Protein AF-A0A1V0UQA9-F1 (afdb_monomer_lite)

Secondary structure (DSSP, 8-state):
---HHHHHHHHHHHHHHHHHHHHHHHHHHHHHTT-HHHHHHHHHHHHHHHHHHH-HHHHHHHHHHHHHHH-

Sequence (71 aa):
MPTLAGLAGIIKTEGGNALVIMLVIFAILFIAKQKIGQFIFFLLLAGLCYFAIGNPDSVLGGIKALWNKVF

pLDDT: mean 75.31, std 7.88, range [45.72, 85.06]

Radius of gyration: 15.92 Å; chains: 1; bounding box: 27×32×42 Å

Structure (mmCIF, N/CA/C/O backbone):
data_AF-A0A1V0UQA9-F1
#
_entry.id   AF-A0A1V0UQA9-F1
#
loop_
_atom_site.group_PDB
_atom_site.id
_atom_site.type_symbol
_atom_site.label_atom_id
_atom_site.label_alt_id
_atom_site.label_comp_id
_atom_site.label_asym_id
_atom_site.label_entity_id
_atom_site.label_seq_id
_atom_site.pdbx_PDB_ins_code
_atom_site.Cartn_x
_atom_site.Cartn_y
_atom_site.Cartn_z
_atom_site.occupancy
_atom_site.B_iso_or_equiv
_atom_site.auth_seq_id
_atom_site.auth_comp_id
_atom_site.auth_asym_id
_atom_site.auth_atom_id
_atom_site.pdbx_PDB_model_num
ATOM 1 N N . MET A 1 1 ? 12.563 12.398 -27.246 1.00 45.72 1 MET A N 1
ATOM 2 C CA . MET A 1 1 ? 11.222 11.814 -27.031 1.00 45.72 1 MET A CA 1
ATOM 3 C C . MET A 1 1 ? 11.279 11.028 -25.734 1.00 45.72 1 MET A C 1
ATOM 5 O O . MET A 1 1 ? 12.130 10.146 -25.671 1.00 45.72 1 MET A O 1
ATOM 9 N N . PRO A 1 2 ? 10.491 11.357 -24.694 1.00 51.78 2 PRO A N 1
ATOM 10 C CA . PRO A 1 2 ? 10.388 10.474 -23.539 1.00 51.78 2 PRO A CA 1
ATOM 11 C C . PRO A 1 2 ? 9.916 9.118 -24.063 1.00 51.78 2 PRO A C 1
ATOM 13 O O . PRO A 1 2 ? 8.850 9.008 -24.666 1.00 51.78 2 PRO A O 1
ATOM 16 N N . THR A 1 3 ? 10.774 8.110 -23.960 1.00 63.06 3 THR A N 1
ATOM 17 C CA . THR A 1 3 ? 10.433 6.753 -24.371 1.00 63.06 3 THR A CA 1
ATOM 18 C C . THR A 1 3 ? 9.283 6.270 -23.492 1.00 63.06 3 THR A C 1
ATOM 20 O O . THR A 1 3 ? 9.170 6.668 -22.332 1.00 63.06 3 THR A O 1
ATOM 23 N N . LEU A 1 4 ? 8.418 5.408 -24.028 1.00 57.91 4 LEU A N 1
ATOM 24 C CA . LEU A 1 4 ? 7.275 4.835 -23.303 1.00 57.91 4 LEU A CA 1
ATOM 25 C C . LEU A 1 4 ? 7.685 4.258 -21.926 1.00 57.91 4 LEU A C 1
ATOM 27 O O . LEU A 1 4 ? 6.922 4.310 -20.966 1.00 57.91 4 LEU A O 1
ATOM 31 N N . ALA A 1 5 ? 8.935 3.797 -21.823 1.00 57.94 5 ALA A N 1
ATOM 32 C CA . ALA A 1 5 ? 9.581 3.337 -20.598 1.00 57.94 5 ALA A CA 1
ATOM 33 C C . ALA A 1 5 ? 9.774 4.433 -19.527 1.00 57.94 5 ALA A C 1
ATOM 35 O O . ALA A 1 5 ? 9.561 4.171 -18.346 1.00 57.94 5 ALA A O 1
ATOM 36 N N . GLY A 1 6 ? 10.134 5.661 -19.914 1.00 64.12 6 GLY A N 1
ATOM 37 C CA . GLY A 1 6 ? 10.296 6.784 -18.985 1.00 64.12 6 GLY A CA 1
ATOM 38 C C . GLY A 1 6 ? 8.963 7.269 -18.417 1.00 64.12 6 GLY A C 1
ATOM 39 O O . GLY A 1 6 ? 8.853 7.512 -17.218 1.00 64.12 6 GLY A O 1
ATOM 40 N N . LEU A 1 7 ? 7.923 7.331 -19.253 1.00 62.22 7 LEU A N 1
ATOM 41 C CA . LEU A 1 7 ? 6.582 7.720 -18.809 1.00 62.22 7 LEU A CA 1
ATOM 42 C C . LEU A 1 7 ? 5.968 6.662 -17.878 1.00 62.22 7 LEU A C 1
ATOM 44 O O . LEU A 1 7 ? 5.402 7.003 -16.843 1.00 62.22 7 LEU A O 1
ATOM 48 N N . ALA A 1 8 ? 6.142 5.376 -18.198 1.00 61.62 8 ALA A N 1
ATOM 49 C CA . ALA A 1 8 ? 5.700 4.277 -17.341 1.00 61.62 8 ALA A CA 1
ATOM 50 C C . ALA A 1 8 ? 6.435 4.250 -15.988 1.00 61.62 8 ALA A C 1
ATOM 52 O O . ALA A 1 8 ? 5.818 3.961 -14.964 1.00 61.62 8 ALA A O 1
ATOM 53 N N . GLY A 1 9 ? 7.731 4.582 -15.970 1.00 64.56 9 GLY A N 1
ATOM 54 C CA . GLY A 1 9 ? 8.512 4.717 -14.740 1.00 64.56 9 GLY A CA 1
ATOM 55 C C . GLY A 1 9 ? 7.992 5.838 -13.841 1.00 64.56 9 GLY A C 1
ATOM 56 O O . GLY A 1 9 ? 7.764 5.612 -12.658 1.00 64.56 9 GLY A O 1
ATOM 57 N N . ILE A 1 10 ? 7.716 7.014 -14.412 1.00 64.31 10 ILE A N 1
ATOM 58 C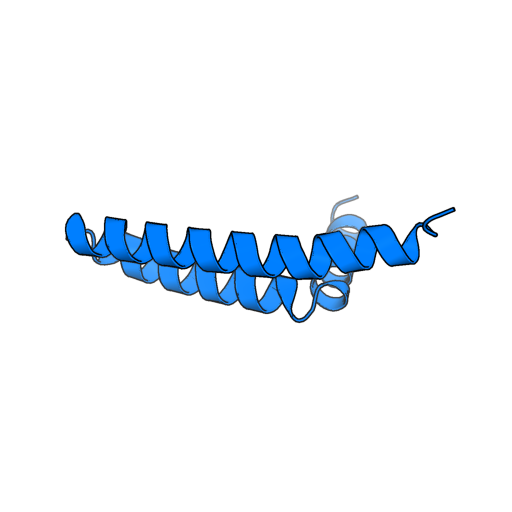 CA . ILE A 1 10 ? 7.149 8.153 -13.674 1.00 64.31 10 ILE A CA 1
ATOM 59 C C . ILE A 1 10 ? 5.765 7.803 -13.121 1.00 64.31 10 ILE A C 1
ATOM 61 O O . ILE A 1 10 ? 5.503 8.032 -11.948 1.00 64.31 10 ILE A O 1
ATOM 65 N N . ILE A 1 11 ? 4.898 7.175 -13.919 1.00 65.81 11 ILE A N 1
ATOM 66 C CA . ILE A 1 11 ? 3.561 6.765 -13.463 1.00 65.81 11 ILE A CA 1
ATOM 67 C C . ILE A 1 11 ? 3.644 5.717 -12.346 1.00 65.81 11 ILE A C 1
ATOM 69 O O . ILE A 1 11 ? 2.857 5.782 -11.407 1.00 65.81 11 ILE A O 1
ATOM 73 N N . LYS A 1 12 ? 4.591 4.770 -12.398 1.00 66.50 12 LYS A N 1
ATOM 74 C CA . LYS A 1 12 ? 4.794 3.808 -11.301 1.00 66.50 12 LYS A CA 1
ATOM 75 C C . LYS A 1 12 ? 5.261 4.497 -10.019 1.00 66.50 12 LYS A C 1
ATOM 77 O O . LYS A 1 12 ? 4.726 4.201 -8.954 1.00 66.50 12 LYS A O 1
ATOM 82 N N . THR A 1 13 ? 6.222 5.410 -10.116 1.00 73.31 13 THR A N 1
ATOM 83 C CA . THR A 1 13 ? 6.793 6.096 -8.948 1.00 73.31 13 THR A CA 1
ATOM 84 C C . THR A 1 13 ? 5.802 7.083 -8.330 1.00 73.31 13 THR A C 1
ATOM 86 O O . THR A 1 13 ? 5.514 7.009 -7.137 1.00 73.31 13 THR A O 1
ATOM 89 N N . GLU A 1 14 ? 5.210 7.956 -9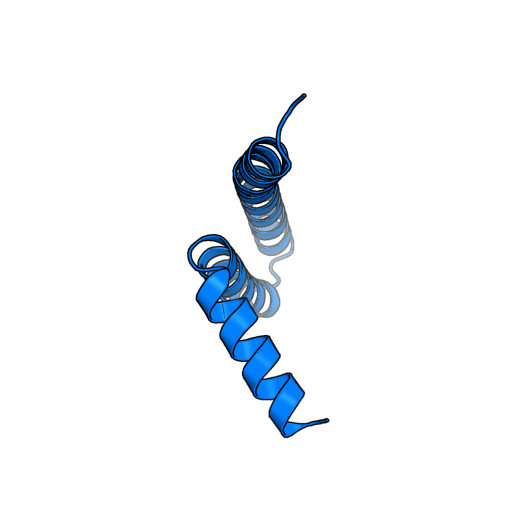.144 1.00 73.69 14 GLU A N 1
ATOM 90 C CA . GLU A 1 14 ? 4.242 8.963 -8.696 1.00 73.69 14 GLU A CA 1
ATOM 91 C C . GLU A 1 14 ? 2.899 8.328 -8.322 1.00 73.69 14 GLU A C 1
ATOM 93 O O . GLU A 1 14 ? 2.295 8.680 -7.310 1.00 73.69 14 GLU A O 1
ATOM 98 N N . GLY A 1 15 ? 2.446 7.335 -9.092 1.00 72.12 15 GLY A N 1
ATOM 99 C CA . GLY A 1 15 ? 1.223 6.588 -8.805 1.00 72.12 15 GLY A CA 1
ATOM 100 C C . GLY A 1 15 ? 1.332 5.770 -7.520 1.00 72.12 15 GLY A C 1
ATOM 101 O O . GLY A 1 15 ? 0.388 5.754 -6.733 1.00 72.12 15 GLY A O 1
ATOM 102 N N . GLY A 1 16 ? 2.490 5.153 -7.258 1.00 72.56 16 GLY A N 1
ATOM 103 C CA . GLY A 1 16 ? 2.759 4.451 -6.003 1.00 72.56 16 GLY A CA 1
ATOM 104 C C . GLY A 1 16 ? 2.689 5.384 -4.794 1.00 72.56 16 GLY A C 1
ATOM 105 O O . GLY A 1 16 ? 1.986 5.088 -3.828 1.00 72.56 16 GLY A O 1
ATOM 106 N N . ASN A 1 17 ? 3.337 6.549 -4.874 1.00 77.19 17 ASN A N 1
ATOM 107 C CA . ASN A 1 17 ? 3.299 7.552 -3.808 1.00 77.19 17 ASN A CA 1
ATOM 108 C C . ASN A 1 17 ? 1.892 8.126 -3.589 1.00 77.19 17 ASN A C 1
ATOM 110 O O . ASN A 1 17 ? 1.429 8.203 -2.450 1.00 77.19 17 ASN A O 1
ATOM 114 N N . ALA A 1 18 ? 1.182 8.486 -4.660 1.00 77.69 18 ALA A N 1
ATOM 115 C CA . ALA A 1 18 ? -0.176 9.021 -4.573 1.00 77.69 18 ALA A CA 1
ATOM 116 C C . ALA A 1 18 ? -1.150 8.026 -3.923 1.00 77.69 18 ALA A C 1
ATOM 118 O O . ALA A 1 18 ? -1.999 8.410 -3.114 1.00 77.69 18 ALA A O 1
ATOM 119 N N . LEU A 1 19 ? -1.005 6.736 -4.231 1.00 77.75 19 LEU A N 1
ATOM 120 C CA . LEU A 1 19 ? -1.860 5.688 -3.683 1.00 77.75 19 LEU A CA 1
ATOM 121 C C . LEU A 1 19 ? -1.571 5.449 -2.196 1.00 77.75 19 LEU A C 1
ATOM 123 O O . LEU A 1 19 ? -2.509 5.325 -1.412 1.00 77.75 19 LEU A O 1
ATOM 127 N N . VAL A 1 20 ? -0.302 5.488 -1.779 1.00 78.12 20 VAL A N 1
ATOM 128 C CA . VAL A 1 20 ? 0.080 5.439 -0.357 1.00 78.12 20 VAL A CA 1
ATOM 129 C C . VAL A 1 20 ? -0.499 6.629 0.415 1.00 78.12 20 VAL A C 1
ATOM 131 O O . VAL A 1 20 ? -1.088 6.432 1.477 1.00 78.12 20 VAL A O 1
ATOM 134 N N . ILE A 1 21 ? -0.417 7.848 -0.128 1.00 78.50 21 ILE A N 1
ATOM 135 C CA . ILE A 1 21 ? -0.994 9.050 0.498 1.00 78.50 21 ILE A CA 1
ATOM 136 C C . ILE A 1 21 ? -2.512 8.900 0.671 1.00 78.50 21 ILE A C 1
ATOM 138 O O . ILE A 1 21 ? -3.043 9.146 1.755 1.00 78.50 21 ILE A O 1
ATOM 142 N N . MET A 1 22 ? -3.215 8.437 -0.365 1.00 80.12 22 MET A N 1
ATOM 143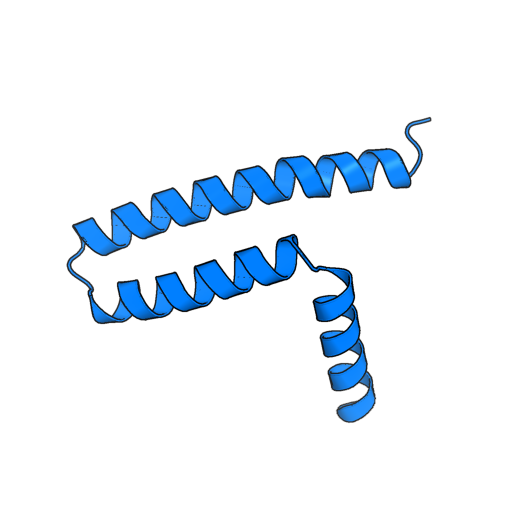 C CA . MET A 1 22 ? -4.656 8.181 -0.294 1.00 80.12 22 MET A CA 1
ATOM 144 C C . MET A 1 22 ? -4.999 7.117 0.754 1.00 80.12 22 MET A C 1
ATOM 146 O O . MET A 1 22 ? -5.953 7.295 1.514 1.00 80.12 22 MET A O 1
ATOM 150 N N . LEU A 1 23 ? -4.211 6.042 0.851 1.00 82.56 23 LEU A N 1
ATOM 151 C CA . LEU A 1 23 ? -4.421 4.999 1.856 1.00 82.56 23 LEU A CA 1
ATOM 152 C C . LEU A 1 23 ? -4.285 5.542 3.288 1.00 82.56 23 LEU A C 1
ATOM 154 O O . LEU A 1 23 ? -5.094 5.203 4.153 1.00 82.56 23 LEU A O 1
ATOM 158 N N . VAL A 1 24 ? -3.318 6.429 3.532 1.00 81.75 24 VAL A N 1
ATOM 159 C CA . VAL A 1 24 ? -3.137 7.093 4.833 1.00 81.75 24 VAL A CA 1
ATOM 160 C C . VAL A 1 24 ? -4.331 7.994 5.170 1.00 81.75 24 VAL A C 1
ATOM 162 O O . VAL A 1 24 ? -4.844 7.935 6.287 1.00 81.75 24 VAL A O 1
ATOM 165 N N . ILE A 1 25 ? -4.834 8.775 4.209 1.00 82.50 25 ILE A N 1
ATOM 166 C CA . ILE A 1 25 ? -6.014 9.637 4.407 1.00 82.50 25 ILE A CA 1
ATOM 167 C C . ILE A 1 25 ? -7.243 8.799 4.783 1.00 82.50 25 ILE A C 1
ATOM 169 O O . ILE A 1 25 ? -7.942 9.110 5.750 1.00 82.50 25 ILE A O 1
ATOM 173 N N . PHE A 1 26 ? -7.497 7.706 4.061 1.00 80.44 26 PHE A N 1
ATOM 174 C CA . PHE A 1 26 ? -8.617 6.817 4.366 1.00 80.44 26 PHE A CA 1
ATOM 175 C C . PHE A 1 26 ? -8.462 6.111 5.719 1.00 80.44 26 PHE A C 1
ATOM 177 O O . PHE A 1 26 ? -9.454 5.988 6.441 1.00 80.44 26 PHE A O 1
ATOM 184 N N . ALA A 1 27 ? -7.247 5.713 6.110 1.00 78.06 27 ALA A N 1
ATOM 185 C CA . ALA A 1 27 ? -6.988 5.142 7.433 1.00 78.06 27 ALA A CA 1
ATOM 186 C C . ALA A 1 27 ? -7.397 6.112 8.555 1.00 78.06 27 ALA A C 1
ATOM 188 O O . ALA A 1 27 ? -8.118 5.725 9.476 1.00 78.06 27 ALA A O 1
ATOM 189 N N . ILE A 1 28 ? -7.009 7.388 8.439 1.00 79.75 28 ILE A N 1
ATOM 190 C CA . ILE A 1 28 ? -7.361 8.440 9.405 1.00 79.75 28 ILE A CA 1
ATOM 191 C C . ILE A 1 28 ? -8.884 8.650 9.449 1.00 79.75 28 ILE A C 1
ATOM 193 O O . ILE A 1 28 ? -9.469 8.718 10.532 1.00 79.75 28 ILE A O 1
ATOM 197 N N . LEU A 1 29 ? -9.554 8.685 8.291 1.00 78.50 29 LEU A N 1
ATOM 198 C CA . LEU A 1 29 ? -11.012 8.842 8.212 1.00 78.50 29 LEU A CA 1
ATOM 199 C C . LEU A 1 29 ? -11.779 7.670 8.841 1.00 78.50 29 LEU A C 1
ATOM 201 O O . LEU A 1 29 ? -12.824 7.883 9.461 1.00 78.50 29 LEU A O 1
ATOM 205 N N . PHE A 1 30 ? -11.293 6.437 8.695 1.00 76.81 30 PHE A N 1
ATOM 206 C CA . PHE A 1 30 ? -11.932 5.267 9.300 1.00 76.81 30 PHE A CA 1
ATOM 207 C C . PHE A 1 30 ? -11.768 5.227 10.819 1.00 76.81 30 PHE A C 1
ATOM 209 O O . PHE A 1 30 ? -12.735 4.902 11.515 1.00 76.81 30 PHE A O 1
ATOM 216 N N . ILE A 1 31 ? -10.595 5.619 11.329 1.00 77.12 31 ILE A N 1
ATOM 217 C CA . ILE A 1 31 ? -10.348 5.775 12.769 1.00 77.12 31 ILE A CA 1
ATOM 218 C C . ILE A 1 31 ? -11.277 6.851 13.347 1.00 77.12 31 ILE A C 1
ATOM 220 O O . ILE A 1 31 ? -11.964 6.598 14.336 1.00 77.12 31 ILE A O 1
ATOM 224 N N . ALA A 1 32 ? -11.388 8.008 12.685 1.00 77.50 32 ALA A N 1
ATOM 225 C CA . ALA A 1 32 ? -12.258 9.102 13.122 1.00 77.50 32 ALA A CA 1
ATOM 226 C C . ALA A 1 32 ? -13.747 8.713 13.167 1.00 77.50 32 ALA A C 1
ATOM 228 O O . ALA A 1 32 ? -14.497 9.212 14.003 1.00 77.50 32 ALA A O 1
ATOM 229 N N . LYS A 1 33 ? -14.189 7.799 12.294 1.00 82.31 33 LYS A N 1
ATOM 230 C CA . LYS A 1 33 ? -15.578 7.313 12.253 1.00 82.31 33 LYS A CA 1
ATOM 231 C C . LYS A 1 33 ? -15.864 6.146 13.210 1.00 82.31 33 LYS A C 1
ATOM 233 O O . LYS A 1 33 ? -16.991 5.658 13.204 1.00 82.31 33 LYS A O 1
ATOM 238 N N . GLN A 1 34 ? -14.883 5.679 13.992 1.00 77.19 34 GLN A N 1
ATOM 239 C CA . GLN A 1 34 ? -14.991 4.521 14.901 1.00 77.19 34 GLN A CA 1
ATOM 240 C C . GLN A 1 34 ? -15.531 3.237 14.239 1.00 77.19 34 GLN A C 1
ATOM 242 O O . GLN A 1 34 ? -16.070 2.344 14.893 1.00 77.19 34 GLN A O 1
ATOM 247 N N . LYS A 1 35 ? -15.378 3.096 12.918 1.00 77.44 35 LYS A N 1
ATOM 248 C CA . LYS A 1 35 ? -15.879 1.934 12.171 1.00 77.44 35 LYS A CA 1
ATOM 249 C C . LYS A 1 35 ? -14.824 0.834 12.117 1.00 77.44 35 LYS A C 1
ATOM 251 O O . LYS A 1 35 ? -14.276 0.546 11.058 1.00 77.44 35 LYS A O 1
ATOM 256 N N . ILE A 1 36 ? -14.563 0.205 13.262 1.00 76.00 36 ILE A N 1
ATOM 257 C CA . ILE A 1 36 ? -13.495 -0.796 13.452 1.00 76.00 36 ILE A CA 1
ATOM 258 C C . ILE A 1 36 ? -13.566 -1.934 12.421 1.00 76.00 36 ILE A C 1
ATOM 260 O O . ILE A 1 36 ? -12.547 -2.298 11.841 1.00 76.00 36 ILE A O 1
ATOM 264 N N . GLY A 1 37 ? -14.763 -2.447 12.113 1.00 75.50 37 GLY A N 1
ATOM 265 C CA . GLY A 1 37 ? -14.920 -3.493 11.094 1.00 75.50 37 GLY A CA 1
ATOM 266 C C . GLY A 1 37 ? -14.506 -3.041 9.686 1.00 75.50 37 GLY A C 1
ATOM 267 O O . GLY A 1 37 ? -13.842 -3.780 8.963 1.00 75.50 37 GLY A O 1
ATOM 268 N N . GLN A 1 38 ? -14.832 -1.800 9.311 1.00 77.00 38 GLN A N 1
ATOM 269 C CA . GLN A 1 38 ? -14.429 -1.231 8.019 1.00 77.00 38 GLN A CA 1
ATOM 270 C C . GLN A 1 38 ? -12.939 -0.877 7.994 1.00 77.00 38 GLN A C 1
ATOM 272 O O . GLN A 1 38 ? -12.306 -1.007 6.954 1.00 77.00 38 GLN A O 1
ATOM 277 N N . PHE A 1 39 ? -12.370 -0.496 9.139 1.00 77.62 39 PHE A N 1
ATOM 278 C CA . PHE A 1 39 ? -10.944 -0.225 9.290 1.00 77.62 39 PHE A CA 1
ATOM 279 C C . PHE A 1 39 ? -10.087 -1.482 9.087 1.00 77.62 39 PHE A C 1
ATOM 281 O O . PHE A 1 39 ? -9.111 -1.436 8.347 1.00 77.62 39 PHE A O 1
ATOM 288 N N . ILE A 1 40 ? -10.474 -2.623 9.667 1.00 81.69 40 ILE A N 1
ATOM 289 C CA . ILE A 1 40 ? -9.742 -3.889 9.488 1.00 81.69 40 ILE A CA 1
ATOM 290 C C . ILE A 1 40 ? -9.806 -4.357 8.029 1.00 81.69 40 ILE A C 1
ATOM 292 O O . ILE A 1 40 ? -8.781 -4.708 7.447 1.00 81.69 40 ILE A O 1
ATOM 296 N N . PHE A 1 41 ? -10.992 -4.316 7.411 1.00 79.62 41 PHE A N 1
ATOM 297 C CA . PHE A 1 41 ? -11.139 -4.638 5.989 1.00 79.62 41 PHE A CA 1
ATOM 298 C C . PHE A 1 41 ? -10.301 -3.703 5.106 1.00 79.62 41 PHE A C 1
ATOM 300 O O . PHE A 1 41 ? -9.641 -4.144 4.167 1.00 79.62 41 PHE A O 1
ATOM 307 N N . PHE A 1 42 ? -10.278 -2.414 5.444 1.00 83.81 42 PHE A N 1
ATOM 308 C CA . PHE A 1 42 ? -9.470 -1.424 4.750 1.00 83.81 42 PHE A CA 1
ATOM 309 C C . PHE A 1 42 ? -7.965 -1.688 4.890 1.00 83.81 42 PHE A C 1
ATOM 311 O O . PHE A 1 42 ? -7.254 -1.589 3.896 1.00 83.81 42 PHE A O 1
ATOM 318 N N . LEU A 1 43 ? -7.472 -2.078 6.070 1.00 82.81 43 LEU A N 1
ATOM 319 C CA . LEU A 1 43 ? -6.064 -2.441 6.269 1.00 82.81 43 LEU A CA 1
ATOM 320 C C . LEU A 1 43 ? -5.651 -3.653 5.423 1.00 82.81 43 LEU A C 1
ATOM 322 O O . LEU A 1 43 ? -4.564 -3.653 4.845 1.00 82.81 43 LEU A O 1
ATOM 326 N N . LEU A 1 44 ? -6.523 -4.658 5.301 1.00 82.88 44 LEU A N 1
ATOM 327 C CA . LEU A 1 44 ? -6.284 -5.805 4.420 1.00 82.88 44 LEU A CA 1
ATOM 328 C C . LEU A 1 44 ? -6.214 -5.375 2.952 1.00 82.88 44 LEU A C 1
ATOM 330 O O . LEU A 1 44 ? -5.283 -5.756 2.244 1.00 82.88 44 LEU A O 1
ATOM 334 N N . LEU A 1 45 ? -7.158 -4.541 2.507 1.00 83.31 45 LEU A N 1
ATOM 335 C CA . LEU A 1 45 ? -7.173 -4.005 1.147 1.00 83.31 45 LEU A CA 1
ATOM 336 C C . LEU A 1 45 ? -5.930 -3.147 0.866 1.00 83.31 45 LEU A C 1
ATOM 338 O O . LEU A 1 45 ? -5.319 -3.280 -0.189 1.00 83.31 45 LEU A O 1
ATOM 342 N N . ALA A 1 46 ? -5.519 -2.316 1.825 1.00 81.56 46 ALA A N 1
ATOM 343 C CA . ALA A 1 46 ? -4.329 -1.478 1.743 1.00 81.56 46 ALA A CA 1
ATOM 344 C C . ALA A 1 46 ? -3.052 -2.315 1.583 1.00 81.56 46 ALA A C 1
ATOM 346 O O . ALA A 1 46 ? -2.229 -2.015 0.719 1.00 81.56 46 ALA A O 1
ATOM 347 N N . GLY A 1 47 ? -2.911 -3.395 2.360 1.00 82.44 47 GLY A N 1
ATOM 348 C CA . GLY A 1 47 ? -1.807 -4.346 2.213 1.00 82.44 47 GLY A CA 1
ATOM 349 C C . GLY A 1 47 ? -1.796 -5.020 0.838 1.00 82.44 47 GLY A C 1
ATOM 350 O O . GLY A 1 47 ? -0.740 -5.157 0.223 1.00 82.44 47 GLY A O 1
ATOM 351 N N . LEU A 1 48 ? -2.975 -5.361 0.312 1.00 82.00 48 LEU A N 1
ATOM 352 C CA . LEU A 1 48 ? -3.143 -5.936 -1.024 1.00 82.00 48 LEU A CA 1
ATOM 353 C C . LEU A 1 48 ? -2.760 -4.939 -2.131 1.00 82.00 48 LEU A C 1
ATOM 355 O O . LEU A 1 48 ? -2.049 -5.299 -3.067 1.00 82.00 48 LEU A O 1
ATOM 359 N N . CYS A 1 49 ? -3.165 -3.673 -2.004 1.00 79.94 49 CYS A N 1
ATOM 360 C CA . CYS A 1 49 ? -2.769 -2.597 -2.912 1.00 79.94 49 CYS A CA 1
ATOM 361 C C . CYS A 1 49 ? -1.255 -2.361 -2.887 1.00 79.94 49 CYS A C 1
ATOM 363 O O . CYS A 1 49 ? -0.639 -2.230 -3.943 1.00 79.94 49 CYS A O 1
ATOM 365 N N . TYR A 1 50 ? -0.642 -2.349 -1.702 1.00 76.81 50 TYR A N 1
ATOM 366 C CA . TYR A 1 50 ? 0.803 -2.182 -1.560 1.00 76.81 50 TYR A CA 1
ATOM 367 C C . TYR A 1 50 ? 1.573 -3.348 -2.194 1.00 76.81 50 TYR A C 1
ATOM 369 O O . TYR A 1 50 ? 2.520 -3.137 -2.951 1.00 76.81 50 TYR A O 1
ATOM 377 N N . PHE A 1 51 ? 1.111 -4.579 -1.961 1.00 80.00 51 PHE A N 1
ATOM 378 C CA . PHE A 1 51 ? 1.650 -5.775 -2.603 1.00 80.00 51 PHE A CA 1
ATOM 379 C C . PHE A 1 51 ? 1.531 -5.711 -4.132 1.00 80.00 51 PHE A C 1
ATOM 381 O O . PHE A 1 51 ? 2.492 -6.008 -4.840 1.00 80.00 51 PHE A O 1
ATOM 388 N N . ALA A 1 52 ? 0.384 -5.266 -4.650 1.00 79.38 52 ALA A N 1
ATOM 389 C CA . ALA A 1 52 ? 0.159 -5.144 -6.085 1.00 79.38 52 ALA A CA 1
ATOM 390 C C . ALA A 1 52 ? 1.070 -4.104 -6.756 1.00 79.38 52 ALA A C 1
ATOM 392 O O . ALA A 1 52 ? 1.517 -4.317 -7.881 1.00 79.38 52 ALA A O 1
ATOM 393 N N . ILE A 1 53 ? 1.380 -3.002 -6.067 1.00 75.44 53 ILE A N 1
ATOM 394 C CA . ILE A 1 53 ? 2.303 -1.968 -6.560 1.00 75.44 53 ILE A CA 1
ATOM 395 C C . ILE A 1 53 ? 3.754 -2.452 -6.515 1.00 75.44 53 ILE A C 1
ATOM 397 O O . ILE A 1 53 ? 4.509 -2.196 -7.452 1.00 75.44 53 ILE A O 1
ATOM 401 N N . GLY A 1 54 ? 4.144 -3.152 -5.446 1.00 75.19 54 GLY A N 1
ATOM 402 C CA . GLY A 1 54 ? 5.491 -3.704 -5.296 1.00 75.19 54 GLY A CA 1
ATOM 403 C C . GLY A 1 54 ? 5.775 -4.884 -6.227 1.00 75.19 54 GLY A C 1
ATOM 404 O O . GLY A 1 54 ? 6.932 -5.145 -6.546 1.00 75.19 54 GLY A O 1
ATOM 405 N N . ASN A 1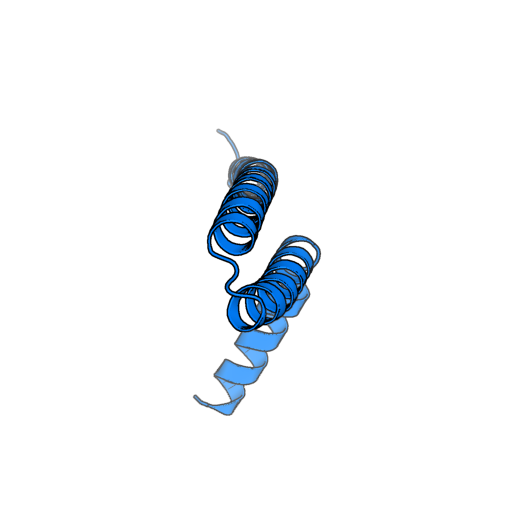 55 ? 4.733 -5.586 -6.686 1.00 77.12 55 ASN A N 1
ATOM 406 C CA . ASN A 1 55 ? 4.863 -6.781 -7.517 1.00 77.12 55 ASN A CA 1
ATOM 407 C C . ASN A 1 55 ? 3.838 -6.824 -8.678 1.00 77.12 55 ASN A C 1
ATOM 409 O O . ASN A 1 55 ? 3.028 -7.753 -8.781 1.00 77.12 55 ASN A O 1
ATOM 413 N N . PRO A 1 56 ? 3.854 -5.824 -9.580 1.00 70.25 56 PRO A N 1
ATOM 414 C CA . PRO A 1 56 ? 2.821 -5.648 -10.600 1.00 70.25 56 PRO A CA 1
ATOM 415 C C . PRO A 1 56 ? 2.802 -6.787 -11.626 1.00 70.25 56 PRO A C 1
ATOM 417 O O . PRO A 1 56 ? 1.734 -7.159 -12.108 1.00 70.25 56 PRO A O 1
ATOM 420 N N . ASP A 1 57 ? 3.956 -7.388 -11.925 1.00 77.06 57 ASP A N 1
ATOM 421 C CA . ASP A 1 57 ? 4.062 -8.504 -12.872 1.00 77.06 57 ASP A CA 1
ATOM 422 C C . ASP A 1 57 ? 3.372 -9.770 -12.349 1.00 77.06 57 ASP A C 1
ATOM 424 O O . ASP A 1 57 ? 2.694 -10.467 -13.104 1.00 77.06 57 ASP A O 1
ATOM 428 N N . SER A 1 58 ? 3.459 -10.023 -11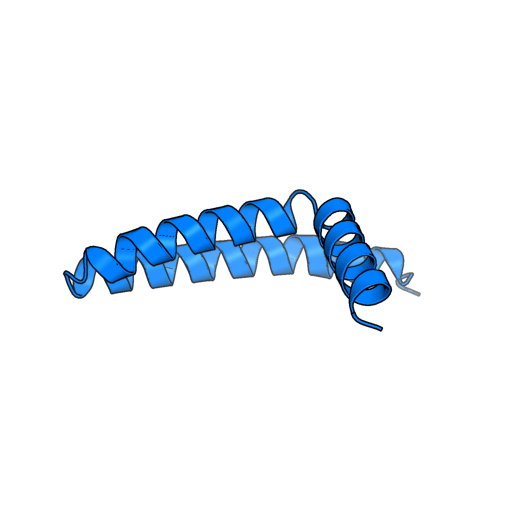.039 1.00 74.62 58 SER A N 1
ATOM 429 C CA . SER A 1 58 ? 2.772 -11.140 -10.382 1.00 74.62 58 SER A CA 1
ATOM 430 C C . SER A 1 58 ? 1.249 -10.969 -10.417 1.00 74.62 58 SER A C 1
ATOM 432 O O . SER A 1 58 ? 0.517 -11.926 -10.670 1.00 74.62 58 SER A O 1
ATOM 434 N N . VAL A 1 59 ? 0.757 -9.740 -10.227 1.00 75.75 59 VAL A N 1
ATOM 435 C CA . VAL A 1 59 ? -0.679 -9.425 -10.306 1.00 75.75 59 VAL A CA 1
ATOM 436 C C . VAL A 1 59 ? -1.192 -9.544 -11.734 1.00 75.75 59 VAL A C 1
ATOM 438 O O . VAL A 1 59 ? -2.207 -10.195 -11.968 1.00 75.75 59 VAL A O 1
ATOM 441 N N . LEU A 1 60 ? -0.483 -8.969 -12.706 1.00 77.31 60 LEU A N 1
ATOM 442 C CA . LEU A 1 60 ? -0.846 -9.078 -14.118 1.00 77.31 60 LEU A CA 1
ATOM 443 C C . LEU A 1 60 ? -0.791 -10.531 -14.605 1.00 77.31 60 LEU A C 1
ATOM 445 O O . LEU A 1 60 ? -1.650 -10.942 -15.383 1.00 77.31 60 LEU A O 1
ATOM 449 N N . GLY A 1 61 ? 0.174 -11.319 -14.128 1.00 79.62 61 GLY A N 1
ATOM 450 C CA . GLY A 1 61 ? 0.258 -12.757 -14.376 1.00 79.62 61 GLY A CA 1
ATOM 451 C C . GLY A 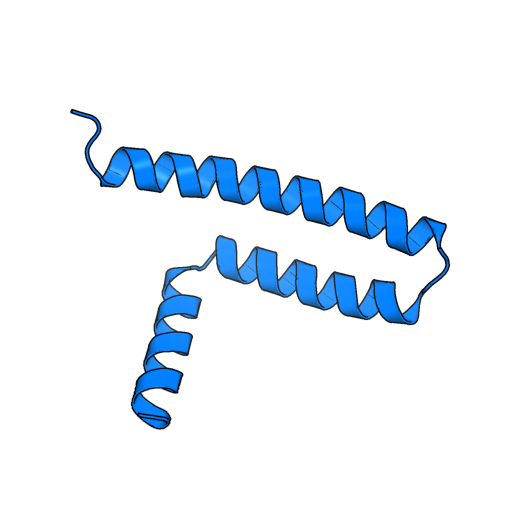1 61 ? -0.935 -13.519 -13.797 1.00 79.62 61 GLY A C 1
ATOM 452 O O . GLY A 1 61 ? -1.544 -14.322 -14.499 1.00 79.62 61 GLY A O 1
ATOM 453 N N . GLY A 1 62 ? -1.328 -13.216 -12.556 1.00 77.62 62 GLY A N 1
ATOM 454 C CA . GLY A 1 62 ? -2.515 -13.793 -11.920 1.00 77.62 62 GLY A CA 1
ATOM 455 C C . GLY A 1 62 ? -3.819 -13.424 -12.632 1.00 77.62 62 GLY A C 1
ATOM 456 O O . GLY A 1 62 ? -4.655 -14.293 -12.871 1.00 77.62 62 GLY A O 1
ATOM 457 N N . ILE A 1 63 ? -3.970 -12.162 -13.046 1.00 78.19 63 ILE A N 1
ATOM 458 C CA . ILE A 1 63 ? -5.124 -11.697 -13.830 1.00 78.19 63 ILE A CA 1
ATOM 459 C C . ILE A 1 63 ? -5.165 -12.399 -15.189 1.00 78.19 63 ILE A C 1
ATOM 461 O O . ILE A 1 63 ? -6.225 -12.869 -15.586 1.00 78.19 63 ILE A O 1
ATOM 465 N N . LYS A 1 64 ? -4.028 -12.538 -15.882 1.00 75.38 64 LYS A N 1
ATOM 466 C CA . LYS A 1 64 ? -3.951 -13.293 -17.144 1.00 75.38 64 LYS A CA 1
ATOM 467 C C . LYS A 1 64 ? -4.296 -14.770 -16.958 1.00 75.38 64 LYS A C 1
ATOM 469 O O . LYS A 1 64 ? -4.995 -15.335 -17.790 1.00 75.38 64 LYS A O 1
ATOM 474 N N . ALA A 1 65 ? -3.843 -15.394 -15.873 1.00 80.19 65 ALA A N 1
ATOM 475 C CA . ALA A 1 65 ? -4.161 -16.787 -15.568 1.00 80.19 65 ALA A CA 1
ATOM 476 C C . ALA A 1 65 ? -5.653 -16.990 -15.260 1.00 80.19 65 ALA A C 1
ATOM 478 O O . ALA A 1 65 ? -6.233 -17.983 -15.686 1.00 80.19 65 ALA A O 1
ATOM 479 N N . LEU A 1 66 ? -6.282 -16.045 -14.554 1.00 81.19 66 LEU A N 1
ATOM 480 C CA . LEU A 1 66 ? -7.730 -16.031 -14.337 1.00 81.19 66 LEU A CA 1
ATOM 481 C C . LEU A 1 66 ? -8.491 -15.790 -15.640 1.00 81.19 66 LEU A C 1
ATOM 483 O O . LEU A 1 66 ? -9.465 -16.485 -15.904 1.00 81.19 66 LEU A O 1
ATOM 487 N N . TRP A 1 67 ? -8.025 -14.853 -16.464 1.00 82.50 67 TRP A N 1
ATOM 488 C CA . TRP A 1 67 ? -8.620 -14.542 -17.758 1.00 82.50 67 TRP A CA 1
ATOM 489 C C . TRP A 1 67 ? -8.647 -15.769 -18.669 1.00 82.50 67 TRP A C 1
ATOM 491 O O . TRP A 1 67 ? -9.723 -16.164 -19.087 1.00 82.50 67 TRP A O 1
ATOM 501 N N . ASN A 1 68 ? -7.507 -16.442 -18.850 1.00 85.06 68 ASN A N 1
ATOM 502 C CA . ASN A 1 68 ? -7.392 -17.674 -19.646 1.00 85.06 68 ASN A CA 1
ATOM 503 C C . ASN A 1 68 ? -8.166 -18.874 -19.071 1.00 85.06 68 ASN A C 1
ATOM 505 O O . ASN A 1 68 ? -8.239 -19.926 -19.699 1.00 85.06 68 ASN A O 1
ATOM 509 N N . LYS A 1 69 ? -8.636 -18.779 -17.823 1.00 81.88 69 LYS A N 1
ATOM 510 C CA . LYS A 1 69 ? -9.431 -19.826 -17.173 1.00 81.88 69 LYS A CA 1
ATOM 511 C C . LYS A 1 69 ? -10.934 -19.566 -17.300 1.00 81.88 69 LYS A C 1
ATOM 513 O O . LYS A 1 69 ? -11.716 -20.500 -17.147 1.00 81.88 69 LYS A O 1
ATOM 518 N N . VAL A 1 70 ? -11.328 -18.311 -17.514 1.00 77.81 70 VAL A N 1
ATOM 519 C CA . VAL A 1 70 ? -12.726 -17.864 -17.618 1.00 77.81 70 VAL A CA 1
ATOM 520 C C . VAL A 1 70 ? -13.150 -17.669 -19.078 1.00 77.81 70 VAL A C 1
ATOM 522 O O . VAL A 1 70 ? -14.305 -17.944 -19.397 1.00 77.81 70 VAL A O 1
ATOM 525 N N . PHE A 1 71 ? -12.236 -17.220 -19.939 1.00 63.59 71 PHE A N 1
ATOM 526 C CA . PHE A 1 71 ? -12.401 -17.037 -21.382 1.00 63.59 71 PHE A CA 1
ATOM 527 C C . PHE A 1 71 ? -11.432 -17.945 -22.138 1.00 63.59 71 PHE A C 1
ATOM 529 O O . PHE A 1 71 ? -11.849 -18.468 -23.194 1.00 63.59 71 PHE A O 1
#

Organism: NCBI:txid1477

Foldseek 3Di:
DCPPVNVVVCCLVVVLVVLVVVLVVVLVVCVVVVVVVVNVVSVVVSVVVNVCSVCVVVVVVVVVVVVVVVD

InterPro domains:
  IPR049746 TcpD-like, C-terminal domain [NF040686] (12-71)